Protein AF-A0A6A0GVN3-F1 (afdb_monomer_lite)

Secondary structure (DSSP, 8-state):
-----SS-S--TTTTS-----HHHHHHHHHHHHHHHHHHHHHHHHHHHTS-HHHHHHHTS-THHHHHHHHHHHHHHHHHHHHHHHHHT--HHHHHHHHHHHHS--TTHHHHHHHHHHHHHHHHHHHHTT-

Foldseek 3Di:
DPPPPPDDPDPPPVVPDPPDPVVVVVVVVVVVVVVVVVVVVVVVVVVVVDDPVVCVVVVVPCVVVVVVVVCLLPVQLVVLVVVCVVVVDDPVVSVVSNVVSPPDPPCVVVVVCVVVVVVVVVVVVVVVVD

Structure (mmCIF, N/CA/C/O backbone):
data_AF-A0A6A0GVN3-F1
#
_entry.id   AF-A0A6A0GVN3-F1
#
loop_
_atom_site.group_PDB
_atom_site.id
_atom_site.type_symbol
_atom_site.label_atom_id
_atom_site.label_alt_id
_atom_site.label_comp_id
_atom_site.label_asym_id
_atom_site.label_entity_id
_atom_site.label_seq_id
_atom_site.pdbx_PDB_ins_code
_atom_site.Cartn_x
_atom_site.Cartn_y
_atom_site.Cartn_z
_atom_site.occupancy
_atom_site.B_iso_or_equiv
_atom_site.auth_seq_id
_atom_site.auth_comp_id
_atom_site.auth_asym_id
_atom_site.auth_atom_id
_atom_site.pdbx_PDB_model_num
ATOM 1 N N . MET A 1 1 ? -17.418 -9.311 29.186 1.00 40.66 1 MET A N 1
ATOM 2 C CA . MET A 1 1 ? -17.131 -8.073 29.950 1.00 40.66 1 MET A CA 1
ATOM 3 C C . MET A 1 1 ? -17.188 -6.884 28.985 1.00 40.66 1 MET A C 1
ATOM 5 O O . MET A 1 1 ? -16.260 -6.089 28.949 1.00 40.66 1 MET A O 1
ATOM 9 N N . TYR A 1 2 ? -18.253 -6.771 28.182 1.00 41.28 2 TYR A N 1
ATOM 10 C CA . TYR A 1 2 ? -18.411 -5.750 27.133 1.00 41.28 2 TYR A CA 1
ATOM 11 C C . TYR A 1 2 ? -19.876 -5.296 26.974 1.00 41.28 2 TYR A C 1
ATOM 13 O O . TYR A 1 2 ? -20.294 -4.919 25.886 1.00 41.28 2 TYR A O 1
ATOM 21 N N . ASP A 1 3 ? -20.686 -5.379 28.030 1.00 40.31 3 ASP A N 1
ATOM 22 C CA . ASP A 1 3 ? -22.140 -5.471 27.859 1.00 40.31 3 ASP A CA 1
ATOM 23 C C . ASP A 1 3 ? -22.904 -4.276 28.475 1.00 40.31 3 ASP A C 1
ATOM 25 O O . ASP A 1 3 ? -24.127 -4.312 28.517 1.00 40.31 3 ASP A O 1
ATOM 29 N N . ASN A 1 4 ? -22.228 -3.227 28.978 1.00 49.00 4 ASN A N 1
ATOM 30 C CA . ASN A 1 4 ? -22.873 -2.236 29.864 1.00 49.00 4 ASN A CA 1
ATOM 31 C C . ASN A 1 4 ? -22.879 -0.756 29.403 1.00 49.00 4 ASN A C 1
ATOM 33 O O . ASN A 1 4 ? -23.324 0.085 30.176 1.00 49.00 4 ASN A O 1
ATOM 37 N N . CYS A 1 5 ? -22.443 -0.402 28.182 1.00 54.97 5 CYS A N 1
ATOM 38 C CA . CYS A 1 5 ? -22.526 0.991 27.666 1.00 54.97 5 CYS A CA 1
ATOM 39 C C . CYS A 1 5 ? -23.826 1.236 26.846 1.00 54.97 5 CYS A C 1
ATOM 41 O O . CYS A 1 5 ? -23.772 1.832 25.776 1.00 54.97 5 CYS A O 1
ATOM 43 N N . THR A 1 6 ? -24.998 0.731 27.267 1.00 54.75 6 THR A N 1
ATOM 44 C CA . THR A 1 6 ? -26.268 0.912 26.511 1.00 54.75 6 THR A CA 1
ATOM 45 C C . THR A 1 6 ? -27.316 1.794 27.184 1.00 54.75 6 THR A C 1
ATOM 47 O O . THR A 1 6 ? -28.437 1.843 26.694 1.00 54.75 6 THR A O 1
ATOM 50 N N . ASN A 1 7 ? -27.016 2.499 28.277 1.00 58.09 7 ASN A N 1
ATOM 51 C CA . ASN A 1 7 ? -28.020 3.345 28.934 1.00 58.09 7 ASN A CA 1
ATOM 52 C C . ASN A 1 7 ? -27.405 4.564 29.612 1.00 58.09 7 ASN A C 1
ATOM 54 O O . ASN A 1 7 ? -27.430 4.605 30.831 1.00 58.09 7 ASN A O 1
ATOM 58 N N . ASN A 1 8 ? -26.870 5.524 28.856 1.00 51.34 8 ASN A N 1
ATOM 59 C CA . ASN A 1 8 ? -26.885 6.960 29.165 1.00 51.34 8 ASN A CA 1
ATOM 60 C C . ASN A 1 8 ? -26.347 7.719 27.939 1.00 51.34 8 ASN A C 1
ATOM 62 O O . ASN A 1 8 ? -25.715 7.140 27.067 1.00 51.34 8 ASN A O 1
ATOM 66 N N . THR A 1 9 ? -26.692 8.992 27.801 1.00 54.31 9 THR A N 1
ATOM 67 C CA . THR A 1 9 ? -26.300 9.844 26.664 1.00 54.31 9 THR A CA 1
ATOM 68 C C . THR A 1 9 ? -25.161 10.805 27.022 1.00 54.31 9 THR A C 1
ATOM 70 O O . THR A 1 9 ? -24.998 11.823 26.359 1.00 54.31 9 THR A O 1
ATOM 73 N N . GLU A 1 10 ? -24.372 10.511 28.063 1.00 56.97 10 GLU A N 1
ATOM 74 C CA . GLU A 1 10 ? -23.331 11.414 28.600 1.00 56.97 10 GLU A CA 1
ATOM 75 C C . GLU A 1 10 ? -22.107 10.676 29.196 1.00 56.97 10 GLU A C 1
ATOM 77 O O . GLU A 1 10 ? -21.367 11.220 30.014 1.00 56.97 10 GLU A O 1
ATOM 82 N N . ASP A 1 11 ? -21.843 9.435 28.794 1.00 45.09 11 ASP A N 1
ATOM 83 C CA . ASP A 1 11 ? -20.701 8.636 29.253 1.00 45.09 11 ASP A CA 1
ATOM 84 C C . ASP A 1 11 ? -19.412 8.966 28.480 1.00 45.09 11 ASP A C 1
ATOM 86 O O . ASP A 1 11 ? -18.935 8.233 27.615 1.00 45.09 11 ASP A O 1
ATOM 90 N N . ALA A 1 12 ? -18.764 10.058 28.893 1.00 50.28 12 ALA A N 1
ATOM 91 C CA . ALA A 1 12 ? -17.355 10.333 28.589 1.00 50.28 12 ALA A CA 1
ATOM 92 C C . ALA A 1 12 ? -16.388 9.246 29.132 1.00 50.28 12 ALA A C 1
ATOM 94 O O . ALA A 1 12 ? -15.196 9.266 28.828 1.00 50.28 12 ALA A O 1
ATOM 95 N N . GLU A 1 13 ? -16.890 8.287 29.918 1.00 50.19 13 GLU A N 1
ATOM 96 C CA . GLU A 1 13 ? -16.124 7.183 30.507 1.00 50.19 13 GLU A CA 1
ATOM 97 C C . GLU A 1 13 ? -15.876 6.002 29.550 1.00 50.19 13 GLU A C 1
ATOM 99 O O . GLU A 1 13 ? -14.859 5.333 29.721 1.00 50.19 13 GLU A O 1
ATOM 104 N N . CYS A 1 14 ? -16.690 5.770 28.503 1.00 48.12 14 CYS A N 1
ATOM 105 C CA . CYS A 1 14 ? -16.394 4.728 27.494 1.00 48.12 14 CYS A CA 1
ATOM 106 C C . CYS A 1 14 ? -15.413 5.233 26.392 1.00 48.12 14 CYS A C 1
ATOM 108 O O . CYS A 1 14 ? -14.853 4.424 25.653 1.00 48.12 14 CYS A O 1
ATOM 110 N N 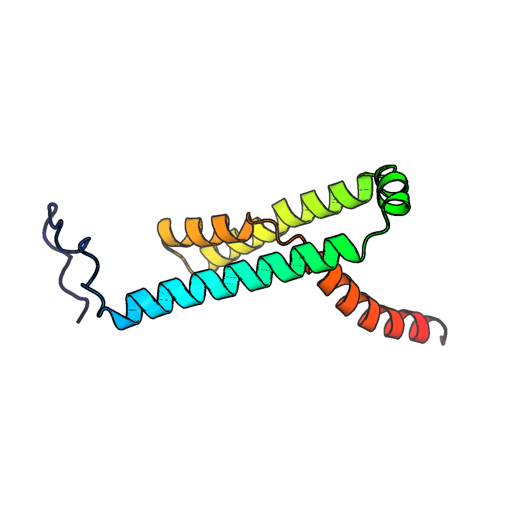. LEU A 1 15 ? -15.150 6.551 26.304 1.00 46.69 15 LEU A N 1
ATOM 111 C CA . LEU A 1 15 ? -14.096 7.154 25.455 1.00 46.69 15 LEU A CA 1
ATOM 112 C C . LEU A 1 15 ? -12.751 7.327 26.180 1.00 46.69 15 LEU A C 1
ATOM 114 O O . LEU A 1 15 ? -11.779 7.788 25.578 1.00 46.69 15 LEU A O 1
ATOM 118 N N . ASN A 1 16 ? -12.678 6.986 27.468 1.00 48.84 16 ASN A N 1
ATOM 119 C CA . ASN A 1 16 ? -11.406 6.945 28.169 1.00 48.84 16 ASN A CA 1
ATOM 120 C C . ASN A 1 16 ? -10.679 5.670 27.742 1.00 48.84 16 ASN A C 1
ATOM 122 O O . ASN A 1 16 ? -11.066 4.563 28.121 1.00 48.84 16 ASN A O 1
ATOM 126 N N . GLU A 1 17 ? -9.661 5.829 26.895 1.00 51.53 17 GLU A N 1
ATOM 127 C CA . GLU A 1 17 ? -8.796 4.725 26.497 1.00 51.53 17 GLU A CA 1
ATOM 128 C C . GLU A 1 17 ? -8.337 3.976 27.758 1.00 51.53 17 GLU A C 1
ATOM 130 O O . GLU A 1 17 ? -7.858 4.621 28.697 1.00 51.53 17 GLU A O 1
ATOM 135 N N . PRO A 1 18 ? -8.458 2.635 27.824 1.00 58.78 18 PRO A N 1
ATOM 136 C CA . PRO A 1 18 ? -7.942 1.893 28.965 1.00 58.78 18 PRO A CA 1
ATOM 137 C C . PRO A 1 18 ? -6.485 2.309 29.163 1.00 58.78 18 PRO A C 1
ATOM 139 O O . PRO A 1 18 ? -5.716 2.326 28.202 1.00 58.78 18 PRO A O 1
ATOM 142 N N . SER A 1 19 ? -6.113 2.703 30.384 1.00 59.06 19 SER A N 1
ATOM 143 C CA . SER A 1 19 ? -4.759 3.151 30.706 1.00 59.06 19 SER A CA 1
ATOM 144 C C . SER A 1 19 ? -3.779 2.006 30.454 1.00 59.06 19 SER A C 1
ATOM 146 O O . SER A 1 19 ? -3.507 1.161 31.306 1.00 59.06 19 SER A O 1
ATOM 148 N N . TRP A 1 20 ? -3.290 1.921 29.217 1.00 59.50 20 TRP A N 1
ATOM 149 C CA . TRP A 1 20 ? -2.454 0.815 28.798 1.00 59.50 20 TRP A CA 1
ATOM 150 C C . TRP A 1 20 ? -1.167 0.831 29.627 1.00 59.50 20 TRP A C 1
ATOM 152 O O . TRP A 1 20 ? -0.569 1.898 29.817 1.00 59.50 20 TRP A O 1
ATOM 162 N N . PRO A 1 21 ? -0.714 -0.332 30.119 1.00 74.88 21 PRO A N 1
ATOM 163 C CA . PRO A 1 21 ? 0.517 -0.410 30.889 1.00 74.88 21 PRO A CA 1
ATOM 164 C C . PRO A 1 21 ? 1.688 0.119 30.050 1.00 74.88 21 PRO A C 1
ATOM 166 O O . PRO A 1 21 ? 1.728 -0.073 28.835 1.00 74.88 21 PRO A O 1
ATOM 169 N N . GLN A 1 22 ? 2.652 0.786 30.691 1.00 78.50 22 GLN A N 1
ATOM 170 C CA . GLN A 1 22 ? 3.712 1.545 30.007 1.00 78.50 22 GLN A CA 1
ATOM 171 C C . GLN A 1 22 ? 4.494 0.738 28.954 1.00 78.50 22 GLN A C 1
ATOM 173 O O . GLN A 1 22 ? 4.912 1.299 27.945 1.00 78.50 22 GLN A O 1
ATOM 178 N N . TRP A 1 23 ? 4.621 -0.581 29.133 1.00 77.00 23 TRP A N 1
ATOM 179 C CA . TRP A 1 23 ? 5.269 -1.466 28.162 1.00 77.00 23 TRP A CA 1
ATOM 180 C C . TRP A 1 23 ? 4.534 -1.542 26.817 1.00 77.00 23 TRP A C 1
ATOM 182 O O . TRP A 1 23 ? 5.194 -1.672 25.791 1.00 77.00 23 TRP A O 1
ATOM 192 N N . LYS A 1 24 ? 3.199 -1.408 26.789 1.00 78.56 24 LYS A N 1
ATOM 193 C CA . LYS A 1 24 ? 2.427 -1.361 25.537 1.00 78.56 24 LYS A CA 1
ATOM 194 C C . LYS A 1 24 ? 2.677 -0.072 24.773 1.00 78.56 24 LYS A C 1
ATOM 196 O O . LYS A 1 24 ? 2.915 -0.129 23.579 1.00 78.56 24 LYS A O 1
ATOM 201 N N . LYS A 1 25 ? 2.746 1.068 25.470 1.00 79.44 25 LYS A N 1
ATOM 202 C CA . LYS A 1 25 ? 3.097 2.352 24.841 1.00 79.44 25 LYS A CA 1
ATOM 203 C C . LYS A 1 25 ? 4.478 2.299 24.191 1.00 79.44 25 LYS A C 1
ATOM 205 O O . LYS A 1 25 ? 4.664 2.796 23.086 1.00 79.44 25 LYS A O 1
ATOM 210 N N . THR A 1 26 ? 5.441 1.664 24.859 1.00 84.31 26 THR A N 1
ATOM 211 C CA . THR A 1 26 ? 6.770 1.419 24.287 1.00 84.31 26 THR A CA 1
ATOM 212 C C . THR A 1 26 ? 6.712 0.467 23.092 1.00 84.31 26 THR A C 1
ATOM 214 O O . THR A 1 26 ? 7.420 0.694 22.116 1.00 84.31 26 THR A O 1
ATOM 217 N N . LEU A 1 27 ? 5.867 -0.566 23.141 1.00 87.56 27 LEU A N 1
ATOM 218 C CA . LEU A 1 27 ? 5.693 -1.521 22.047 1.00 87.56 27 LEU A CA 1
ATOM 219 C C . LEU A 1 27 ? 5.060 -0.872 20.807 1.00 87.56 27 LEU A C 1
ATOM 221 O O . LEU A 1 27 ? 5.567 -1.064 19.707 1.00 87.56 27 LEU A O 1
ATOM 225 N N . ASP A 1 28 ? 4.016 -0.063 20.984 1.00 87.94 28 ASP A N 1
ATOM 226 C CA . ASP A 1 28 ? 3.335 0.658 19.900 1.00 87.94 28 ASP A CA 1
ATOM 227 C C . ASP A 1 28 ? 4.257 1.703 19.265 1.00 87.94 28 ASP A C 1
ATOM 229 O O . ASP A 1 28 ? 4.329 1.836 18.037 1.00 87.94 28 ASP A O 1
ATOM 233 N N . PHE A 1 29 ? 5.032 2.406 20.096 1.00 88.81 29 PHE A N 1
ATOM 234 C CA . PHE A 1 29 ? 6.056 3.330 19.622 1.00 88.81 29 PHE A CA 1
ATOM 235 C C . PHE A 1 29 ? 7.140 2.595 18.823 1.00 88.81 29 PHE A C 1
ATOM 237 O O . PHE A 1 29 ? 7.470 3.001 17.709 1.00 88.81 29 PHE A O 1
ATOM 244 N N . ALA A 1 30 ? 7.650 1.476 19.346 1.00 91.00 30 ALA A N 1
ATOM 245 C CA . ALA A 1 30 ? 8.641 0.659 18.654 1.00 91.00 30 ALA A CA 1
ATOM 246 C C . ALA A 1 30 ? 8.104 0.114 17.321 1.00 91.00 30 ALA A C 1
ATOM 248 O O . ALA A 1 30 ? 8.782 0.220 16.301 1.00 91.00 30 ALA A O 1
ATOM 249 N N . ALA A 1 31 ? 6.876 -0.408 17.297 1.00 89.88 31 ALA A N 1
ATOM 250 C CA . ALA A 1 31 ? 6.243 -0.937 16.093 1.00 89.88 31 ALA A CA 1
ATOM 251 C C . ALA A 1 31 ? 6.071 0.142 15.013 1.00 89.88 31 ALA A C 1
ATOM 253 O O . ALA A 1 31 ? 6.404 -0.091 13.851 1.00 89.88 31 ALA A O 1
ATOM 254 N N . THR A 1 32 ? 5.633 1.344 15.395 1.00 91.88 32 THR A N 1
ATOM 255 C CA . THR A 1 32 ? 5.487 2.477 14.466 1.00 91.88 32 THR A CA 1
ATOM 256 C C . THR A 1 32 ? 6.827 2.855 13.836 1.00 91.88 32 THR A C 1
ATOM 258 O O . THR A 1 32 ? 6.920 3.014 12.618 1.00 91.88 32 THR A O 1
ATOM 261 N N . VAL A 1 33 ? 7.887 2.940 14.647 1.00 93.62 33 VAL A N 1
ATOM 262 C CA . VAL A 1 33 ? 9.242 3.260 14.171 1.00 93.62 33 VAL A CA 1
ATOM 263 C C . VAL A 1 33 ? 9.776 2.175 13.230 1.00 93.62 33 VAL A C 1
ATOM 265 O O . VAL A 1 33 ? 10.381 2.499 12.209 1.00 93.62 33 VAL A O 1
ATOM 268 N N . ILE A 1 34 ? 9.526 0.897 13.527 1.00 94.12 34 ILE A N 1
ATOM 269 C CA . ILE A 1 34 ? 9.946 -0.232 12.681 1.00 94.12 34 ILE A CA 1
ATOM 270 C C . ILE A 1 34 ? 9.208 -0.224 11.331 1.00 94.12 34 ILE A C 1
ATOM 272 O O . ILE A 1 34 ? 9.827 -0.397 10.283 1.00 94.12 34 ILE A O 1
ATOM 276 N N . MET A 1 35 ? 7.894 0.008 11.317 1.00 89.94 35 MET A N 1
ATOM 27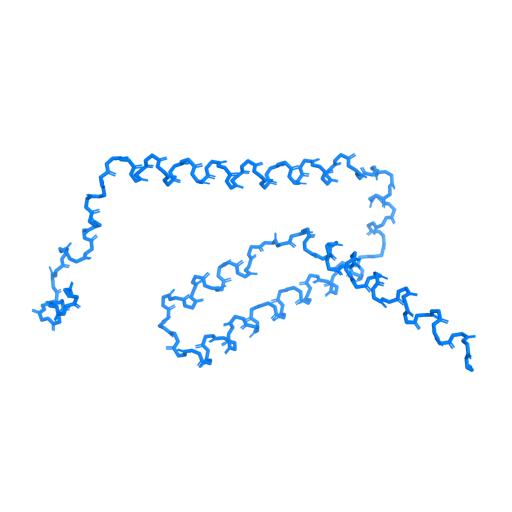7 C CA . MET A 1 35 ? 7.118 0.059 10.069 1.00 89.94 35 MET A CA 1
ATOM 278 C C . MET A 1 35 ? 7.520 1.257 9.198 1.00 89.94 35 MET A C 1
ATOM 280 O O . MET A 1 35 ? 7.677 1.127 7.977 1.00 89.94 35 MET A O 1
ATOM 284 N N . ALA A 1 36 ? 7.743 2.414 9.826 1.00 90.44 36 ALA A N 1
ATOM 285 C CA . ALA A 1 36 ? 8.204 3.614 9.141 1.00 90.44 36 ALA A CA 1
ATOM 286 C C . ALA A 1 36 ? 9.605 3.423 8.538 1.00 90.44 36 ALA A C 1
ATOM 288 O O . ALA A 1 36 ? 9.829 3.783 7.381 1.00 90.44 36 ALA A O 1
ATOM 289 N N . SER A 1 37 ? 10.533 2.806 9.275 1.00 92.12 37 SER A N 1
ATOM 290 C CA . SER A 1 37 ? 11.896 2.567 8.789 1.00 92.12 37 SER A CA 1
ATOM 291 C C . SER A 1 37 ? 11.935 1.569 7.630 1.00 92.12 37 SER A C 1
ATOM 293 O O . SER A 1 37 ? 12.616 1.818 6.635 1.00 92.12 37 SER A O 1
ATOM 295 N N . ASN A 1 38 ? 11.150 0.491 7.686 1.00 87.19 38 ASN A N 1
ATOM 296 C CA . ASN A 1 38 ? 11.033 -0.468 6.584 1.00 87.19 38 ASN A CA 1
ATOM 297 C C . ASN A 1 38 ? 10.499 0.194 5.307 1.00 87.19 38 ASN A C 1
ATOM 299 O O . ASN A 1 38 ? 11.047 -0.015 4.226 1.00 87.19 38 ASN A O 1
ATOM 303 N N . THR A 1 39 ? 9.480 1.048 5.432 1.00 85.94 39 THR A N 1
ATOM 304 C CA . THR A 1 39 ? 8.931 1.798 4.291 1.00 85.94 39 THR A CA 1
ATOM 305 C C . THR A 1 39 ? 9.968 2.764 3.712 1.00 85.94 39 THR A C 1
ATOM 307 O O . THR A 1 39 ? 10.125 2.844 2.494 1.00 85.94 39 THR A O 1
ATOM 310 N N . ALA A 1 40 ? 10.735 3.446 4.569 1.00 89.69 40 ALA A N 1
ATOM 311 C CA . ALA A 1 40 ? 11.813 4.332 4.138 1.00 89.69 40 ALA A CA 1
ATOM 312 C C . ALA A 1 40 ? 12.919 3.577 3.380 1.00 89.69 40 ALA A C 1
ATOM 314 O O . ALA A 1 40 ? 13.343 4.029 2.319 1.00 89.69 40 ALA A O 1
ATOM 315 N N . ASN A 1 41 ? 13.338 2.404 3.866 1.00 87.25 41 ASN A N 1
ATOM 316 C CA . ASN A 1 41 ? 14.344 1.570 3.201 1.00 87.25 41 ASN A CA 1
ATOM 317 C C . ASN A 1 41 ? 13.873 1.073 1.824 1.00 87.25 41 ASN A C 1
ATOM 319 O O . ASN A 1 41 ? 14.668 1.030 0.887 1.00 87.25 41 ASN A O 1
ATOM 323 N N . LEU A 1 42 ? 12.585 0.748 1.672 1.00 86.12 42 LEU A N 1
ATOM 324 C CA . LEU A 1 42 ? 12.002 0.349 0.385 1.00 86.12 42 LEU A CA 1
ATOM 325 C C . LEU A 1 42 ? 12.003 1.501 -0.627 1.00 86.12 42 LEU A C 1
ATOM 327 O O . LEU A 1 42 ? 12.433 1.318 -1.766 1.00 86.12 42 LEU A O 1
ATOM 331 N N . MET A 1 43 ? 11.569 2.694 -0.211 1.00 85.19 43 MET A N 1
ATOM 332 C CA . MET A 1 43 ? 11.564 3.879 -1.079 1.00 85.19 43 MET A CA 1
ATOM 333 C C . MET A 1 43 ? 12.988 4.311 -1.449 1.00 85.19 43 MET A C 1
ATOM 335 O O . MET A 1 43 ? 13.248 4.668 -2.598 1.00 85.19 43 MET A O 1
ATOM 339 N N . LEU A 1 44 ? 13.927 4.211 -0.503 1.00 86.19 44 LEU A N 1
ATOM 340 C CA . LEU A 1 44 ? 15.348 4.464 -0.739 1.00 86.19 44 LEU A CA 1
ATOM 341 C C . LEU A 1 44 ? 15.943 3.452 -1.733 1.00 86.19 44 LEU A C 1
ATOM 343 O O . LEU A 1 44 ? 16.645 3.848 -2.661 1.00 86.19 44 LEU A O 1
ATOM 347 N N . GLY A 1 45 ? 15.642 2.160 -1.569 1.00 83.81 45 GLY A N 1
ATOM 348 C CA . GLY A 1 45 ? 16.126 1.089 -2.444 1.00 83.81 45 GLY A CA 1
ATOM 349 C C . GLY A 1 45 ? 15.572 1.166 -3.869 1.00 83.81 45 GLY A C 1
ATOM 350 O O . GLY A 1 45 ? 16.299 0.931 -4.829 1.00 83.81 45 GLY A O 1
ATOM 351 N N . MET A 1 46 ? 14.305 1.554 -4.035 1.00 76.50 46 MET A N 1
ATOM 352 C CA . MET A 1 46 ? 13.736 1.812 -5.365 1.00 76.50 46 MET A CA 1
ATOM 353 C C . MET A 1 46 ? 14.333 3.066 -6.017 1.00 76.50 46 MET A C 1
ATOM 355 O O . MET A 1 46 ? 14.591 3.069 -7.222 1.00 76.50 46 MET A O 1
ATOM 359 N N . GLY A 1 47 ? 14.585 4.118 -5.231 1.00 77.31 47 GLY A N 1
ATOM 360 C CA . GLY A 1 47 ? 15.205 5.352 -5.714 1.00 77.31 47 GLY A CA 1
ATOM 361 C C . GLY A 1 47 ? 16.645 5.158 -6.196 1.00 77.31 47 GLY A C 1
ATOM 362 O O . GLY A 1 47 ? 17.031 5.754 -7.197 1.00 77.31 47 GLY A O 1
ATOM 363 N N . SER A 1 48 ? 17.426 4.295 -5.539 1.00 76.25 48 SER A N 1
ATOM 364 C CA . SER A 1 48 ? 18.819 4.020 -5.920 1.00 76.25 48 SER A CA 1
ATOM 365 C C . SER A 1 48 ? 18.963 3.083 -7.124 1.00 76.25 48 SER A C 1
ATOM 367 O O . SER A 1 48 ? 19.963 3.161 -7.833 1.00 76.25 48 SER A O 1
ATOM 369 N N . ALA A 1 49 ? 17.970 2.228 -7.386 1.00 71.56 49 ALA A N 1
ATOM 370 C CA . ALA A 1 49 ? 17.951 1.323 -8.538 1.00 71.56 49 ALA A CA 1
ATOM 371 C C . ALA A 1 49 ? 17.480 1.989 -9.847 1.00 71.56 49 ALA A C 1
ATOM 373 O O . ALA A 1 49 ? 17.525 1.365 -10.908 1.00 71.56 49 ALA A O 1
ATOM 374 N N . THR A 1 50 ? 17.004 3.235 -9.790 1.00 68.00 50 THR A N 1
ATOM 375 C CA . THR A 1 50 ? 16.380 3.906 -10.933 1.00 68.00 50 THR A CA 1
ATOM 376 C C . THR A 1 50 ? 17.366 4.836 -11.642 1.00 68.00 50 THR A C 1
ATOM 378 O O . THR A 1 50 ? 17.808 5.842 -11.091 1.00 68.00 50 THR A O 1
ATOM 381 N N . ASP A 1 51 ? 17.679 4.530 -12.902 1.00 76.12 51 ASP A N 1
ATOM 382 C CA . ASP A 1 51 ? 18.563 5.345 -13.735 1.00 76.12 51 ASP A CA 1
ATOM 383 C C . ASP A 1 51 ? 17.853 6.639 -14.185 1.00 76.12 51 ASP A C 1
ATOM 385 O O . ASP A 1 51 ? 16.810 6.609 -14.851 1.00 76.12 51 ASP A O 1
ATOM 389 N N . TRP A 1 52 ? 18.417 7.799 -1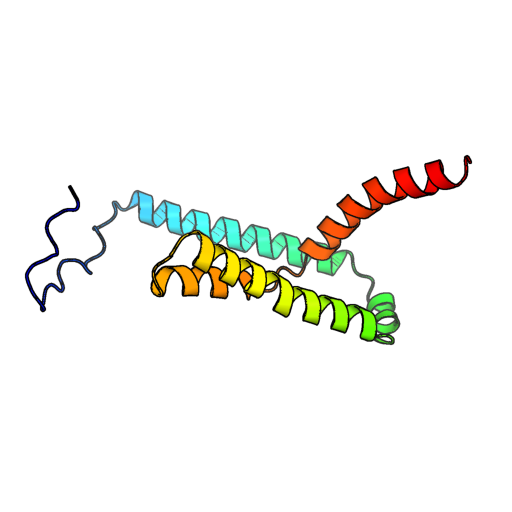3.836 1.00 64.88 52 TRP A N 1
ATOM 390 C CA . TRP A 1 52 ? 17.788 9.116 -14.039 1.00 64.88 52 TRP A CA 1
ATOM 391 C C . TRP A 1 52 ? 17.474 9.416 -15.515 1.00 64.88 52 TRP A C 1
ATOM 393 O O . TRP A 1 52 ? 16.531 10.141 -15.839 1.00 64.88 52 TRP A O 1
ATOM 403 N N . ARG A 1 53 ? 18.243 8.817 -16.434 1.00 67.12 53 ARG A N 1
ATOM 404 C CA . ARG A 1 53 ? 18.075 8.979 -17.888 1.00 67.12 53 ARG A CA 1
ATOM 405 C C . ARG A 1 53 ? 16.863 8.210 -18.422 1.00 67.12 53 ARG A C 1
ATOM 407 O O . ARG A 1 53 ? 16.239 8.648 -19.386 1.00 67.12 53 ARG A O 1
ATOM 414 N N . ILE A 1 54 ? 16.512 7.093 -17.785 1.00 66.69 54 ILE A N 1
ATOM 415 C CA . ILE A 1 54 ? 15.395 6.235 -18.193 1.00 66.69 54 ILE A CA 1
ATOM 416 C C . ILE A 1 54 ? 14.074 6.846 -17.725 1.00 66.69 54 ILE A C 1
ATOM 418 O O . ILE A 1 54 ? 13.131 6.872 -18.507 1.00 66.69 54 ILE A O 1
ATOM 422 N N . VAL A 1 55 ? 14.020 7.429 -16.522 1.00 69.44 55 VAL A N 1
ATOM 423 C CA . VAL A 1 55 ? 12.831 8.139 -16.002 1.00 69.44 55 VAL A CA 1
ATOM 424 C C . VAL A 1 55 ? 12.396 9.263 -16.937 1.00 69.44 55 VAL A C 1
ATOM 426 O O . VAL A 1 55 ? 11.222 9.361 -17.287 1.00 69.44 55 VAL A O 1
ATOM 429 N N . ILE A 1 56 ? 13.349 10.074 -17.401 1.00 65.44 56 ILE A N 1
ATOM 430 C CA . ILE A 1 56 ? 13.084 11.168 -18.343 1.00 65.44 56 ILE A CA 1
ATOM 431 C C . ILE A 1 56 ? 12.572 10.656 -19.696 1.00 65.44 56 ILE A C 1
ATOM 433 O O . ILE A 1 56 ? 11.715 11.293 -20.301 1.00 65.44 56 ILE A O 1
ATOM 437 N N . SER A 1 57 ? 13.044 9.494 -20.156 1.00 64.75 57 SER A N 1
ATOM 438 C CA . SER A 1 57 ? 12.599 8.907 -21.425 1.00 64.75 57 SER A CA 1
ATOM 439 C C . SER A 1 57 ? 11.269 8.146 -21.310 1.00 64.75 57 SER A C 1
ATOM 441 O O . SER A 1 57 ? 10.499 8.139 -22.268 1.00 64.75 57 SER A O 1
ATOM 443 N N . HIS A 1 58 ? 10.982 7.513 -20.168 1.00 63.75 58 HIS A N 1
ATOM 444 C CA . HIS A 1 58 ? 9.734 6.784 -19.895 1.00 63.75 58 HIS A CA 1
ATOM 445 C C . HIS A 1 58 ? 8.586 7.689 -19.436 1.00 63.75 58 HIS A C 1
ATOM 447 O O . HIS A 1 58 ? 7.431 7.275 -19.483 1.00 63.75 58 HIS A O 1
ATOM 453 N N . ALA A 1 59 ? 8.869 8.931 -19.042 1.00 60.19 59 ALA A N 1
ATOM 454 C CA . ALA A 1 59 ? 7.837 9.936 -18.800 1.00 60.19 59 ALA A CA 1
ATOM 455 C C . ALA A 1 59 ? 7.061 10.320 -20.080 1.00 60.19 59 ALA A C 1
ATOM 457 O O . ALA A 1 59 ? 6.012 10.957 -19.994 1.00 60.19 59 ALA A O 1
ATOM 458 N N . TRP A 1 60 ? 7.567 9.961 -21.268 1.00 54.91 60 TRP A N 1
ATOM 459 C CA . TRP A 1 60 ? 7.059 10.469 -22.545 1.00 54.91 60 TRP A CA 1
ATOM 460 C C . TRP A 1 60 ? 5.840 9.739 -23.140 1.00 54.91 60 TRP A C 1
ATOM 462 O O . TRP A 1 60 ? 5.083 10.387 -23.861 1.00 54.91 60 TRP A O 1
ATOM 472 N N . PRO A 1 61 ? 5.536 8.474 -22.792 1.00 61.84 61 PRO A N 1
ATOM 473 C CA . PRO A 1 61 ? 4.188 7.930 -22.971 1.00 61.84 61 PRO A CA 1
ATOM 474 C C . PRO A 1 61 ? 3.471 7.734 -21.614 1.00 61.84 61 PRO A C 1
ATOM 476 O O . PRO A 1 61 ? 3.453 6.629 -21.070 1.00 61.84 61 PRO A O 1
ATOM 479 N N . PRO A 1 62 ? 2.802 8.770 -21.065 1.00 62.56 62 PRO A N 1
ATOM 480 C CA . PRO A 1 62 ? 2.144 8.713 -19.752 1.00 62.56 62 PRO A CA 1
ATOM 481 C C . PRO A 1 62 ? 0.886 7.829 -19.714 1.00 62.56 62 PRO A C 1
ATOM 483 O O . PRO A 1 62 ? 0.339 7.583 -18.641 1.00 62.56 62 PRO A O 1
ATOM 486 N N . VAL A 1 63 ? 0.411 7.341 -20.866 1.00 69.62 63 VAL A N 1
ATOM 487 C CA . VAL A 1 63 ? -0.858 6.604 -20.993 1.00 69.62 63 VAL A CA 1
ATOM 488 C C . VAL A 1 63 ? -0.863 5.325 -20.146 1.00 69.62 63 VAL A C 1
ATOM 490 O O . VAL A 1 63 ? -1.872 5.015 -19.518 1.00 69.62 63 VAL A O 1
ATOM 493 N N . GLY A 1 64 ? 0.272 4.620 -20.060 1.00 68.69 64 GLY A N 1
ATOM 494 C CA . GLY A 1 64 ? 0.393 3.408 -19.241 1.00 68.69 64 GLY A CA 1
ATOM 495 C C . GLY A 1 64 ? 0.316 3.689 -17.737 1.00 68.69 64 GLY A C 1
ATOM 496 O O . GLY A 1 64 ? -0.390 2.994 -17.007 1.00 68.69 64 GLY A O 1
ATOM 497 N N . ILE A 1 65 ? 0.976 4.757 -17.282 1.00 72.62 65 ILE A N 1
ATOM 498 C CA . ILE A 1 65 ? 0.957 5.191 -15.877 1.00 72.62 65 ILE A CA 1
ATOM 499 C C . ILE A 1 65 ? -0.448 5.668 -15.492 1.00 72.62 65 ILE A C 1
ATOM 501 O O . ILE A 1 65 ? -0.941 5.320 -14.420 1.00 72.62 65 ILE A O 1
ATOM 505 N N . LEU A 1 66 ? -1.127 6.399 -16.385 1.00 72.50 66 LEU A N 1
ATOM 506 C CA . LEU A 1 66 ? -2.494 6.873 -16.159 1.00 72.50 66 LEU A CA 1
ATOM 507 C C . LEU A 1 66 ? -3.491 5.718 -16.010 1.00 72.50 66 LEU A C 1
ATOM 509 O O . LEU A 1 66 ? -4.323 5.751 -15.108 1.00 72.50 66 LEU A O 1
ATOM 513 N N . ILE A 1 67 ? -3.395 4.691 -16.864 1.00 76.25 67 ILE A N 1
ATOM 514 C CA . ILE A 1 67 ? -4.237 3.488 -16.767 1.00 76.25 67 ILE A CA 1
ATOM 515 C C . ILE A 1 67 ? -3.985 2.754 -15.443 1.00 76.25 67 ILE A C 1
ATOM 517 O O . ILE A 1 67 ? -4.938 2.323 -14.796 1.00 76.25 67 ILE A O 1
ATOM 521 N N . GLY A 1 68 ? -2.723 2.652 -15.011 1.00 73.81 68 GLY A N 1
ATOM 522 C CA . GLY A 1 68 ? -2.358 2.040 -13.733 1.00 73.81 68 GLY A CA 1
ATOM 523 C C . GLY A 1 68 ? -2.903 2.819 -12.535 1.00 73.81 68 GLY A C 1
ATOM 524 O O . GLY A 1 68 ? -3.506 2.229 -11.642 1.00 73.81 68 GLY A O 1
ATOM 525 N N . MET A 1 69 ? -2.774 4.148 -12.544 1.00 73.75 69 MET A N 1
ATOM 526 C CA . MET A 1 69 ? -3.342 5.016 -11.507 1.00 73.75 69 MET A CA 1
ATOM 527 C C . MET A 1 69 ? -4.868 4.937 -11.471 1.00 73.75 69 MET A C 1
ATOM 529 O O . MET A 1 69 ? -5.439 4.804 -10.392 1.00 73.75 69 MET A O 1
ATOM 533 N N . ALA A 1 70 ? -5.528 4.966 -12.632 1.00 76.12 70 ALA A N 1
ATOM 534 C CA . ALA A 1 70 ? -6.979 4.840 -12.721 1.00 76.12 70 ALA A CA 1
ATOM 535 C C . ALA A 1 70 ? -7.447 3.469 -12.209 1.00 76.12 70 ALA A C 1
ATOM 537 O O . ALA A 1 70 ? -8.391 3.391 -11.429 1.00 76.12 70 ALA A O 1
ATOM 538 N N . GLY A 1 71 ? -6.748 2.391 -12.574 1.00 73.62 71 GLY A N 1
ATOM 539 C CA . GLY A 1 71 ? -7.009 1.049 -12.058 1.00 73.62 71 GLY A CA 1
ATOM 540 C C . GLY A 1 71 ? -6.836 0.966 -10.542 1.00 73.62 71 GLY A C 1
ATOM 541 O O . GLY A 1 71 ? -7.720 0.465 -9.856 1.00 73.62 71 GLY A O 1
ATOM 542 N N . GLN A 1 72 ? -5.751 1.515 -9.994 1.00 72.50 72 GLN A N 1
ATOM 543 C CA . GLN A 1 72 ? -5.480 1.493 -8.554 1.00 72.50 72 GLN A CA 1
ATOM 544 C C . GLN A 1 72 ? -6.526 2.291 -7.762 1.00 72.50 72 GLN A C 1
ATOM 546 O O . GLN A 1 72 ? -6.974 1.845 -6.713 1.00 72.50 72 GLN A O 1
ATOM 551 N N . PHE A 1 73 ? -6.959 3.442 -8.273 1.00 73.94 73 PHE A N 1
ATOM 552 C CA . PHE A 1 73 ? -7.930 4.299 -7.591 1.00 73.94 73 PHE A CA 1
ATOM 553 C C . PHE A 1 73 ? -9.386 3.872 -7.795 1.00 73.94 73 PHE A C 1
ATOM 555 O O . PHE A 1 73 ? -10.259 4.384 -7.110 1.00 73.94 73 PHE A O 1
ATOM 562 N N . ILE A 1 74 ? -9.674 2.969 -8.735 1.00 79.88 74 ILE A N 1
ATOM 563 C CA . ILE A 1 74 ? -11.038 2.489 -8.999 1.00 79.88 74 ILE A CA 1
ATOM 564 C C . ILE A 1 74 ? -11.220 1.067 -8.463 1.00 79.88 74 ILE A C 1
ATOM 566 O O . ILE A 1 74 ? -12.191 0.796 -7.761 1.00 79.88 74 ILE A O 1
ATOM 570 N N . ILE A 1 75 ? -10.279 0.161 -8.738 1.00 76.88 75 ILE A N 1
ATOM 571 C CA . ILE A 1 75 ? -10.381 -1.256 -8.361 1.00 76.88 75 ILE A CA 1
ATOM 572 C C . ILE A 1 75 ? -10.236 -1.430 -6.846 1.00 76.88 75 ILE A C 1
ATOM 574 O O . ILE A 1 75 ? -11.017 -2.159 -6.244 1.00 76.88 75 ILE A O 1
ATOM 578 N N . LEU A 1 76 ? -9.280 -0.750 -6.205 1.00 72.31 76 LEU A N 1
ATOM 579 C CA . LEU A 1 76 ? -9.033 -0.909 -4.766 1.00 72.31 76 LEU A CA 1
ATOM 580 C C . LEU A 1 76 ? -10.183 -0.389 -3.880 1.00 72.31 76 LEU A C 1
ATOM 582 O O . LEU A 1 76 ? -10.610 -1.132 -2.994 1.00 72.31 76 LEU A O 1
ATOM 586 N N . PRO A 1 77 ? -10.750 0.813 -4.108 1.00 75.50 77 PRO A N 1
ATOM 587 C CA . PRO A 1 77 ? -11.910 1.255 -3.338 1.00 75.50 77 PRO A CA 1
ATOM 588 C C . PRO A 1 77 ? -13.194 0.515 -3.720 1.00 75.50 77 PRO A C 1
ATOM 590 O O . PRO A 1 77 ? -14.043 0.326 -2.852 1.00 75.50 77 PRO A O 1
ATOM 593 N N . ALA A 1 78 ? -13.335 0.010 -4.954 1.00 81.31 78 ALA A N 1
ATOM 594 C CA . ALA A 1 78 ? -14.433 -0.900 -5.293 1.00 81.31 78 ALA A CA 1
ATOM 595 C C . ALA A 1 78 ? -14.334 -2.222 -4.512 1.00 81.31 78 ALA A C 1
ATOM 597 O O . A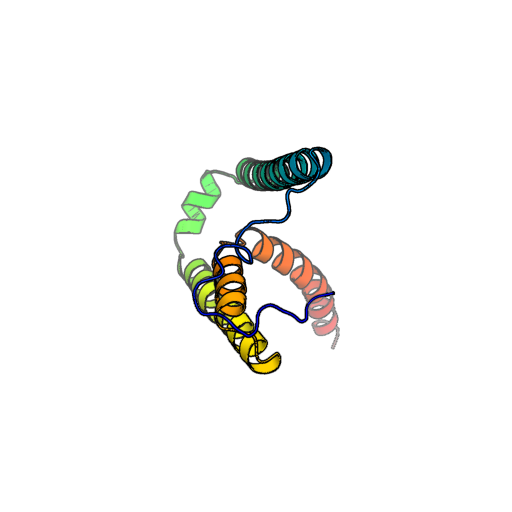LA A 1 78 ? -15.335 -2.707 -3.979 1.00 81.31 78 ALA A O 1
ATOM 598 N N . CYS A 1 79 ? -13.129 -2.777 -4.362 1.00 80.19 79 CYS A N 1
ATOM 599 C CA . CYS A 1 79 ? -12.877 -3.921 -3.484 1.00 80.19 79 CYS A CA 1
ATOM 600 C C . CYS A 1 79 ? -13.182 -3.589 -2.012 1.00 80.19 79 CYS A C 1
ATOM 602 O O . CYS A 1 79 ? -13.841 -4.372 -1.336 1.00 80.19 79 CYS A O 1
ATOM 604 N N . GLY A 1 80 ? -12.781 -2.413 -1.519 1.00 80.19 80 GLY A N 1
ATOM 605 C CA . GLY A 1 80 ? -13.109 -1.962 -0.159 1.00 80.19 80 GLY A CA 1
ATOM 606 C C . GLY A 1 80 ? -14.618 -1.819 0.076 1.00 80.19 80 GLY A C 1
ATOM 607 O O . GLY A 1 80 ? -15.140 -2.286 1.088 1.00 80.19 80 GLY A O 1
ATOM 608 N N . ALA A 1 81 ? -15.343 -1.245 -0.886 1.00 79.31 81 ALA A N 1
ATOM 609 C CA . ALA A 1 81 ? -16.792 -1.074 -0.824 1.00 79.31 81 ALA A CA 1
ATOM 610 C C . ALA A 1 81 ? -17.549 -2.410 -0.903 1.00 79.31 81 ALA A C 1
ATOM 612 O O . ALA A 1 81 ? -18.513 -2.615 -0.165 1.00 79.31 81 ALA A O 1
ATOM 613 N N . THR A 1 82 ? -17.103 -3.335 -1.758 1.00 80.81 82 THR A N 1
ATOM 614 C CA . 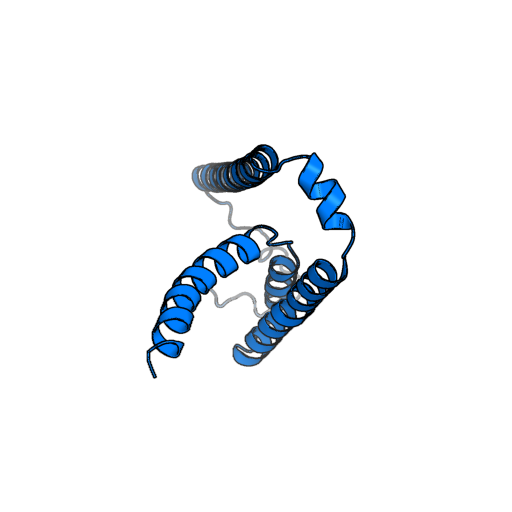THR A 1 82 ? -17.693 -4.681 -1.853 1.00 80.81 82 THR A CA 1
ATOM 615 C C . THR A 1 82 ? -17.452 -5.494 -0.585 1.00 80.81 82 THR A C 1
ATOM 617 O O . THR A 1 82 ? -18.379 -6.155 -0.120 1.00 80.81 82 THR A O 1
ATOM 620 N N . LEU A 1 83 ? -16.272 -5.387 0.039 1.00 78.81 83 LEU A N 1
ATOM 621 C CA . LEU A 1 83 ? -16.007 -5.995 1.347 1.00 78.81 83 LEU A CA 1
ATOM 622 C C . LEU A 1 83 ? -16.879 -5.391 2.453 1.00 78.81 83 LEU A C 1
ATOM 624 O O . LEU A 1 83 ? -17.451 -6.137 3.246 1.00 78.81 83 LEU A O 1
ATOM 628 N N . ALA A 1 84 ? -17.026 -4.062 2.487 1.00 80.19 84 ALA A N 1
ATOM 629 C CA . ALA A 1 84 ? -17.865 -3.376 3.471 1.00 80.19 84 ALA A CA 1
ATOM 630 C C . ALA A 1 84 ? -19.340 -3.800 3.362 1.00 80.19 84 ALA A C 1
ATOM 632 O O . ALA A 1 84 ? -19.998 -4.029 4.379 1.00 80.19 84 ALA A O 1
ATOM 633 N N . TRP A 1 85 ? -19.837 -3.977 2.134 1.00 78.50 85 TRP A N 1
ATOM 634 C CA . TRP A 1 85 ? -21.170 -4.522 1.872 1.00 78.50 85 TRP A CA 1
ATOM 635 C C . TRP A 1 85 ? -21.294 -5.998 2.264 1.00 78.50 85 TRP A C 1
ATOM 637 O O . TRP A 1 85 ? -22.291 -6.378 2.879 1.00 78.50 85 TRP A O 1
ATOM 647 N N . ALA A 1 86 ? -20.293 -6.825 1.945 1.00 81.25 86 ALA A N 1
ATOM 648 C CA . ALA A 1 86 ? -20.300 -8.256 2.247 1.00 81.25 86 ALA A CA 1
ATOM 649 C C . ALA A 1 86 ? -20.269 -8.545 3.757 1.00 81.25 86 ALA A C 1
ATOM 651 O O . ALA A 1 86 ? -20.965 -9.444 4.224 1.00 81.25 86 ALA A O 1
ATOM 652 N N . PHE A 1 87 ? -19.503 -7.766 4.524 1.00 79.75 87 PHE A N 1
ATOM 653 C CA . PHE A 1 87 ? -19.372 -7.930 5.974 1.00 79.75 87 PHE A CA 1
ATOM 654 C C . PHE A 1 87 ? -20.353 -7.078 6.801 1.00 79.75 87 PHE A C 1
ATOM 656 O O . PHE A 1 87 ? -20.375 -7.222 8.020 1.00 79.75 87 PHE A O 1
ATOM 663 N N . LYS A 1 88 ? -21.185 -6.225 6.175 1.00 72.31 88 LYS A N 1
ATOM 664 C CA . LYS A 1 88 ? -22.114 -5.300 6.864 1.00 72.31 88 LYS A CA 1
ATOM 665 C C . LYS A 1 88 ? -21.422 -4.459 7.954 1.00 72.31 88 LYS A C 1
ATOM 667 O O . LYS A 1 88 ? -21.919 -4.349 9.073 1.00 72.31 88 LYS A O 1
ATOM 672 N N . LEU A 1 89 ? -20.267 -3.883 7.620 1.00 68.88 89 LEU A N 1
ATOM 673 C CA . LEU A 1 89 ? -19.443 -3.109 8.556 1.00 68.88 89 LEU A CA 1
ATOM 674 C C . LEU A 1 89 ? -20.090 -1.773 8.948 1.00 68.88 89 LEU A C 1
ATOM 676 O O . LEU A 1 89 ? -20.788 -1.144 8.145 1.00 68.88 89 LEU A O 1
ATOM 680 N N . THR A 1 90 ? -19.817 -1.314 10.172 1.00 75.00 90 THR A N 1
ATOM 681 C CA . THR A 1 90 ? -20.262 0.006 10.637 1.00 75.00 90 THR A CA 1
ATOM 682 C C . THR A 1 90 ? -19.567 1.123 9.841 1.00 75.00 90 THR A C 1
ATOM 684 O O . THR A 1 90 ? -18.448 0.936 9.349 1.00 75.00 90 THR A O 1
ATOM 687 N N . PRO A 1 91 ? -20.187 2.312 9.693 1.00 73.69 91 PRO A N 1
ATOM 688 C CA . PRO A 1 91 ? -19.620 3.398 8.887 1.00 73.69 91 PRO A CA 1
ATOM 689 C C . PRO A 1 91 ? -18.224 3.846 9.351 1.00 73.69 91 PRO A C 1
ATOM 691 O O . PRO A 1 91 ? -17.449 4.343 8.540 1.00 73.69 91 PRO A O 1
ATOM 694 N N . TYR A 1 92 ? -17.875 3.630 10.623 1.00 78.50 92 TYR A N 1
ATOM 695 C CA . TYR A 1 92 ? -16.554 3.942 11.168 1.00 78.50 92 TYR A CA 1
ATOM 696 C C . TYR A 1 92 ? -15.450 3.023 10.614 1.00 78.50 92 TYR A C 1
ATOM 698 O O . TYR A 1 92 ? -14.403 3.494 10.170 1.00 78.50 92 TYR A O 1
ATOM 706 N N . GLU A 1 93 ? -15.694 1.713 10.567 1.00 79.38 93 GLU A N 1
ATOM 707 C CA . GLU A 1 93 ? -14.712 0.727 10.097 1.00 79.38 93 GLU A CA 1
ATOM 708 C C . GLU A 1 93 ? -14.510 0.815 8.579 1.00 79.38 93 GLU A C 1
ATOM 710 O O . GLU A 1 93 ? -13.387 0.714 8.080 1.00 79.38 93 GLU A O 1
ATOM 715 N N . ALA A 1 94 ? -15.589 1.091 7.840 1.00 79.69 94 ALA A N 1
ATOM 716 C CA . ALA A 1 94 ? -15.536 1.296 6.396 1.00 79.69 94 ALA A CA 1
ATOM 717 C C . ALA A 1 94 ? -14.618 2.471 6.010 1.00 79.69 94 ALA A C 1
ATOM 719 O O . ALA A 1 94 ? -13.861 2.370 5.045 1.00 79.69 94 ALA A O 1
ATOM 720 N N . MET A 1 95 ? -14.622 3.560 6.788 1.00 81.00 95 MET A N 1
ATOM 721 C CA . MET A 1 95 ? -13.729 4.702 6.558 1.00 81.00 95 MET A CA 1
ATOM 722 C C . MET A 1 95 ? -12.257 4.333 6.764 1.00 81.00 95 MET A C 1
ATOM 724 O O . MET A 1 95 ? -11.410 4.766 5.983 1.00 81.00 95 MET A O 1
ATOM 728 N N . GLY A 1 96 ? -11.945 3.481 7.745 1.00 84.25 96 GLY A N 1
ATOM 729 C CA . GLY A 1 96 ? -10.590 2.959 7.946 1.00 84.25 96 GLY A CA 1
ATOM 730 C C . GLY A 1 96 ? -10.093 2.145 6.748 1.00 84.25 96 GLY A C 1
ATOM 731 O O . GLY A 1 96 ? -8.981 2.363 6.263 1.00 84.25 96 GLY A O 1
ATOM 732 N N . VAL A 1 97 ? -10.947 1.264 6.215 1.00 80.75 97 VAL A N 1
ATOM 733 C CA . VAL A 1 97 ? -10.638 0.438 5.033 1.00 80.75 97 VAL A CA 1
ATOM 734 C C . VAL A 1 97 ? -10.470 1.296 3.770 1.00 80.75 97 VAL A C 1
ATOM 736 O O . VAL A 1 97 ? -9.574 1.052 2.959 1.00 80.75 97 VAL A O 1
ATOM 739 N N . LEU A 1 98 ? -11.276 2.346 3.611 1.00 80.94 98 LEU A N 1
ATOM 740 C CA . LEU A 1 98 ? -11.146 3.279 2.491 1.00 80.94 98 LEU A CA 1
ATOM 741 C C . LEU A 1 98 ? -9.862 4.118 2.585 1.00 80.94 98 LEU A C 1
ATOM 743 O O . LEU A 1 98 ? -9.157 4.264 1.583 1.00 80.94 98 LEU A O 1
ATOM 747 N N . MET A 1 99 ? -9.508 4.605 3.776 1.00 81.00 99 MET A N 1
ATOM 748 C CA . MET A 1 99 ? -8.282 5.382 4.001 1.00 81.00 99 MET A CA 1
ATOM 749 C C . MET A 1 99 ? -7.027 4.554 3.714 1.00 81.00 99 MET A C 1
ATOM 751 O O . MET A 1 99 ? -6.150 5.014 2.984 1.00 81.00 99 MET A O 1
ATOM 755 N N . VAL A 1 100 ? -6.960 3.305 4.194 1.00 80.31 100 VAL A N 1
ATOM 756 C CA . VAL A 1 100 ? -5.813 2.426 3.901 1.00 80.31 100 VAL A CA 1
ATOM 757 C C . VAL A 1 100 ? -5.737 2.054 2.418 1.00 80.31 100 VAL A C 1
ATOM 759 O O . VAL A 1 100 ? -4.639 1.972 1.874 1.00 80.31 100 VAL A O 1
ATOM 762 N N . SER A 1 101 ? -6.878 1.908 1.731 1.00 74.75 101 SER A N 1
ATOM 763 C CA . SER A 1 101 ? -6.902 1.646 0.282 1.00 74.75 101 SER A CA 1
ATOM 764 C C . SER A 1 101 ? -6.452 2.842 -0.567 1.00 74.75 101 SER A C 1
ATOM 766 O O . SER A 1 101 ? -6.000 2.660 -1.696 1.00 74.75 101 SER A O 1
ATOM 768 N N . SER A 1 102 ? -6.548 4.056 -0.018 1.00 74.06 102 SER A N 1
ATOM 769 C CA . SER A 1 102 ? -6.156 5.298 -0.695 1.00 74.06 102 SER A CA 1
ATOM 770 C C . SER A 1 102 ? -4.669 5.623 -0.523 1.00 74.06 102 SER A C 1
ATOM 772 O O . SER A 1 102 ? -4.129 6.441 -1.269 1.00 74.06 102 SER A O 1
ATOM 774 N N . CYS A 1 103 ? -3.985 4.988 0.436 1.00 77.62 103 CYS A N 1
ATOM 775 C CA . CYS A 1 103 ? -2.545 5.140 0.603 1.00 77.62 103 CYS A CA 1
ATOM 776 C C . CYS A 1 103 ? -1.813 4.506 -0.595 1.00 77.62 103 CYS A C 1
ATOM 778 O O . CYS A 1 103 ? -2.000 3.318 -0.873 1.00 77.62 103 CYS A O 1
ATOM 780 N N . PRO A 1 104 ? -0.977 5.270 -1.321 1.00 63.75 104 PRO A N 1
ATOM 781 C CA . PRO A 1 104 ? -0.363 4.816 -2.560 1.00 63.75 104 PRO A CA 1
ATOM 782 C C . PRO A 1 104 ? 0.578 3.637 -2.295 1.00 63.75 104 PRO A C 1
ATOM 784 O O . PRO A 1 104 ? 1.686 3.796 -1.787 1.00 63.75 104 PRO A O 1
ATOM 787 N N . SER A 1 105 ? 0.150 2.440 -2.690 1.00 66.00 105 SER A N 1
ATOM 788 C CA . SER A 1 105 ? 0.965 1.222 -2.666 1.00 66.00 105 SER A CA 1
ATOM 789 C C . SER A 1 105 ? 1.877 1.178 -3.898 1.00 66.00 105 SER A C 1
ATOM 791 O O . SER A 1 105 ? 1.783 0.301 -4.754 1.00 66.00 105 SER A O 1
ATOM 793 N N . GLY A 1 106 ? 2.728 2.198 -4.043 1.00 59.19 106 GLY A N 1
ATOM 794 C CA . GLY A 1 106 ? 3.508 2.468 -5.260 1.00 59.19 106 GLY A CA 1
ATOM 795 C C . GLY A 1 106 ? 4.502 1.371 -5.668 1.00 59.19 106 GLY A C 1
ATOM 796 O O . GLY A 1 106 ? 4.991 1.383 -6.792 1.00 59.19 106 GLY A O 1
ATOM 797 N N . SER A 1 107 ? 4.783 0.402 -4.796 1.00 61.88 107 SER A N 1
ATOM 798 C CA . SER A 1 107 ? 5.725 -0.698 -5.057 1.00 61.88 107 SER A CA 1
ATOM 799 C C . SER A 1 107 ? 5.044 -2.032 -5.366 1.00 61.88 107 SER A C 1
ATOM 801 O O . SER A 1 107 ? 5.700 -2.957 -5.848 1.00 61.88 107 SER A O 1
ATOM 803 N N . PHE A 1 108 ? 3.739 -2.163 -5.101 1.00 62.88 108 PHE A N 1
ATOM 804 C CA . PHE A 1 108 ? 3.056 -3.450 -5.238 1.00 62.88 108 PHE A CA 1
ATOM 805 C C . PHE A 1 108 ? 2.836 -3.831 -6.703 1.00 62.88 108 PHE A C 1
ATOM 807 O O . PHE A 1 108 ? 2.868 -5.009 -7.030 1.00 62.88 108 PHE A O 1
ATOM 814 N N . S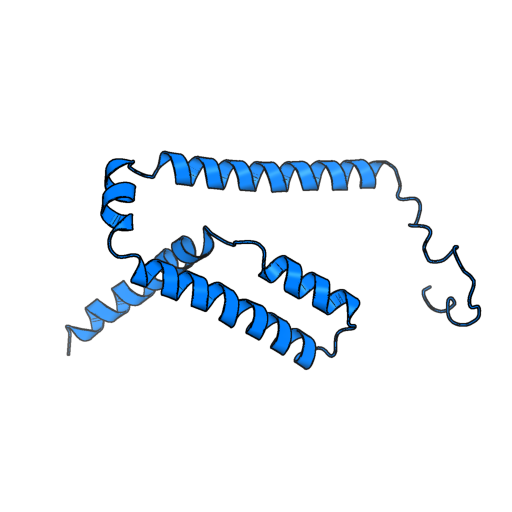ER A 1 109 ? 2.686 -2.857 -7.606 1.00 65.31 109 SER A N 1
ATOM 815 C CA . SER A 1 109 ? 2.560 -3.119 -9.047 1.00 65.31 109 SER A CA 1
ATOM 816 C C . SER A 1 109 ? 3.836 -3.715 -9.647 1.00 65.31 109 SER A C 1
ATOM 818 O O . SER A 1 109 ? 3.750 -4.602 -10.495 1.00 65.31 109 SER A O 1
ATOM 820 N N . ASN A 1 110 ? 5.012 -3.304 -9.161 1.00 64.62 110 ASN A N 1
ATOM 821 C CA . ASN A 1 110 ? 6.289 -3.900 -9.554 1.00 64.62 110 ASN A CA 1
ATOM 822 C C . ASN A 1 110 ? 6.412 -5.335 -9.012 1.00 64.62 110 ASN A C 1
ATOM 824 O O . ASN A 1 110 ? 6.838 -6.242 -9.719 1.00 64.62 110 ASN A O 1
ATOM 828 N N . PHE A 1 111 ? 5.948 -5.566 -7.780 1.00 66.69 111 PHE A N 1
ATOM 829 C CA . PHE A 1 111 ? 5.935 -6.894 -7.162 1.00 66.69 111 PHE A CA 1
ATOM 830 C C . PHE A 1 111 ? 4.951 -7.855 -7.845 1.00 66.69 111 PHE A C 1
ATOM 832 O O . PHE A 1 111 ? 5.268 -9.018 -8.085 1.00 66.69 111 PHE A O 1
ATOM 839 N N . PHE A 1 112 ? 3.761 -7.362 -8.190 1.00 63.50 112 PHE A N 1
ATOM 840 C CA . PHE A 1 112 ? 2.735 -8.116 -8.899 1.00 63.50 112 PHE A CA 1
ATOM 841 C C . PHE A 1 112 ? 3.166 -8.420 -10.329 1.00 63.50 112 PHE A C 1
ATOM 843 O O . PHE A 1 112 ? 3.015 -9.551 -10.769 1.00 63.50 112 PHE A O 1
ATOM 850 N N . THR A 1 113 ? 3.772 -7.454 -11.028 1.00 68.06 113 THR A N 1
ATOM 851 C CA . THR A 1 113 ? 4.367 -7.704 -12.346 1.00 68.06 113 THR A CA 1
ATOM 852 C C . THR A 1 113 ? 5.470 -8.748 -12.242 1.00 68.06 113 THR A C 1
ATOM 854 O O . THR A 1 113 ? 5.436 -9.690 -13.009 1.00 68.06 113 THR A O 1
ATOM 857 N N . TYR A 1 114 ? 6.369 -8.687 -11.253 1.00 66.75 114 TYR A N 1
ATOM 858 C CA . TYR A 1 114 ? 7.389 -9.729 -11.058 1.00 66.75 114 TYR A CA 1
ATOM 859 C C . TYR A 1 114 ? 6.785 -11.131 -10.844 1.00 66.75 114 TYR A C 1
ATOM 861 O O . TYR A 1 114 ? 7.260 -12.111 -11.415 1.00 66.75 114 TYR A O 1
ATOM 869 N N . TRP A 1 115 ? 5.702 -11.233 -10.067 1.00 70.12 115 TRP A N 1
ATOM 870 C CA . TRP A 1 115 ? 4.975 -12.493 -9.865 1.00 70.12 115 TRP A CA 1
ATOM 871 C C . TRP A 1 115 ? 4.265 -12.989 -11.129 1.00 70.12 115 TRP A C 1
ATOM 873 O O . TRP A 1 115 ? 4.304 -14.176 -11.447 1.00 70.12 115 TRP A O 1
ATOM 883 N N . VAL A 1 116 ? 3.612 -12.083 -11.851 1.00 69.12 116 VAL A N 1
ATOM 884 C CA . VAL A 1 116 ? 2.824 -12.401 -13.042 1.00 69.12 116 VAL A CA 1
ATOM 885 C C . VAL A 1 116 ? 3.719 -12.660 -14.255 1.00 69.12 116 VAL A C 1
ATOM 887 O O . VAL A 1 116 ? 3.394 -13.538 -15.045 1.00 69.12 116 VAL A O 1
ATOM 890 N N . ASP A 1 117 ? 4.867 -11.994 -14.383 1.00 66.88 117 ASP A N 1
ATOM 891 C CA . ASP A 1 117 ? 5.864 -12.253 -15.431 1.00 66.88 117 ASP A CA 1
ATOM 892 C C . ASP A 1 117 ? 6.476 -13.658 -15.271 1.00 66.88 117 ASP A C 1
ATOM 894 O O . ASP A 1 117 ? 6.668 -14.365 -16.258 1.00 66.88 117 ASP A O 1
ATOM 898 N N . GLY A 1 118 ? 6.644 -14.141 -14.031 1.00 58.47 118 GLY A N 1
ATOM 899 C CA . GLY A 1 118 ? 7.034 -15.529 -13.748 1.00 58.47 118 GLY A CA 1
ATOM 900 C C . GLY A 1 118 ? 6.016 -16.585 -14.216 1.00 58.47 118 GLY A C 1
ATOM 901 O O . GLY A 1 118 ? 6.411 -17.624 -14.746 1.00 58.47 118 GLY A O 1
ATOM 902 N N . ASP A 1 119 ? 4.709 -16.324 -14.082 1.00 61.88 119 ASP A N 1
ATOM 903 C CA . ASP A 1 119 ? 3.636 -17.219 -14.567 1.00 61.88 119 ASP A CA 1
ATOM 904 C C . ASP A 1 119 ? 3.414 -17.067 -16.090 1.00 61.88 119 ASP A C 1
ATOM 906 O O . ASP A 1 119 ? 3.168 -18.042 -16.805 1.00 61.88 119 ASP A O 1
ATOM 910 N N . LEU A 1 120 ? 3.570 -15.852 -16.631 1.00 55.84 120 LEU A N 1
ATOM 911 C CA . LEU A 1 120 ? 3.449 -15.554 -18.062 1.00 55.84 120 LEU A CA 1
ATOM 912 C C . LEU A 1 120 ? 4.617 -16.112 -18.886 1.00 55.84 120 LEU A C 1
ATOM 914 O O . LEU A 1 120 ? 4.372 -16.596 -19.994 1.00 55.84 120 LEU A O 1
ATOM 918 N N . ALA A 1 121 ? 5.848 -16.112 -18.363 1.00 56.78 121 ALA A N 1
ATOM 919 C CA . ALA A 1 121 ? 7.008 -16.735 -19.008 1.00 56.78 121 ALA A CA 1
ATOM 920 C C . ALA A 1 121 ? 6.809 -18.248 -19.212 1.00 56.78 121 ALA A C 1
ATOM 922 O O . ALA A 1 121 ? 7.223 -18.808 -20.228 1.00 56.78 121 ALA A O 1
ATOM 923 N N . LEU A 1 122 ? 6.098 -18.910 -18.291 1.00 52.41 122 LEU A N 1
ATOM 924 C CA . LEU A 1 122 ? 5.738 -20.322 -18.429 1.00 52.41 122 LEU A CA 1
ATOM 925 C C . LEU A 1 122 ? 4.602 -20.543 -19.453 1.00 52.41 122 LEU A C 1
ATOM 927 O O . LEU A 1 122 ? 4.542 -21.588 -20.101 1.00 52.41 122 LEU A O 1
ATOM 931 N N . ARG A 1 123 ? 3.703 -19.568 -19.653 1.00 47.19 123 ARG A N 1
ATOM 932 C CA . ARG A 1 123 ? 2.581 -19.669 -20.613 1.00 47.19 123 ARG A CA 1
ATOM 933 C C . ARG A 1 123 ? 2.967 -19.320 -22.047 1.00 47.19 123 ARG A C 1
ATOM 935 O O . ARG A 1 123 ? 2.429 -19.922 -22.979 1.00 47.19 123 ARG A O 1
ATOM 942 N N . SER A 1 124 ? 3.875 -18.367 -22.245 1.00 49.94 124 SER A N 1
ATOM 943 C CA . SER A 1 124 ? 4.346 -17.981 -23.580 1.00 49.94 124 SER A CA 1
ATOM 944 C C . SER A 1 124 ? 5.183 -19.086 -24.236 1.00 49.94 124 SER A C 1
ATOM 946 O O . SER A 1 124 ? 5.071 -19.279 -25.446 1.00 49.94 124 SER A O 1
ATOM 948 N N . VAL A 1 125 ? 5.926 -19.883 -23.453 1.00 58.25 125 VAL A N 1
ATOM 949 C CA . VAL A 1 125 ? 6.704 -21.021 -23.979 1.00 58.25 125 VAL A CA 1
ATOM 950 C C . VAL A 1 125 ? 5.825 -22.221 -24.356 1.00 58.25 125 VAL A C 1
ATOM 952 O O . VAL A 1 125 ? 6.083 -22.882 -25.358 1.00 58.25 125 VAL A O 1
ATOM 955 N N . VAL A 1 126 ? 4.734 -22.473 -23.620 1.00 58.56 126 VAL A N 1
ATOM 956 C CA . VAL A 1 126 ? 3.805 -23.582 -23.917 1.00 58.56 126 VAL A CA 1
ATOM 957 C C . VAL A 1 126 ? 2.949 -23.310 -25.158 1.00 58.56 126 VAL A C 1
ATOM 959 O O . VAL A 1 126 ? 2.585 -24.242 -25.869 1.00 58.56 126 VAL A O 1
ATOM 962 N N . ARG A 1 127 ? 2.664 -22.037 -25.468 1.00 57.91 127 ARG A N 1
ATOM 963 C CA . ARG A 1 127 ? 1.906 -21.651 -26.670 1.00 57.91 127 ARG A CA 1
ATOM 964 C C . ARG A 1 127 ? 2.722 -21.754 -27.967 1.00 57.91 127 ARG A C 1
ATOM 966 O O . ARG A 1 127 ? 2.123 -21.795 -29.032 1.00 57.91 127 ARG A O 1
ATOM 973 N N . HIS A 1 128 ? 4.051 -21.831 -27.895 1.00 46.97 128 HIS A N 1
ATOM 974 C CA . HIS A 1 128 ? 4.907 -22.050 -29.068 1.00 46.97 128 HIS A CA 1
ATOM 975 C C . HIS A 1 128 ? 5.157 -23.535 -29.393 1.00 46.97 128 HIS A C 1
ATOM 977 O O . HIS A 1 128 ? 5.849 -23.824 -30.367 1.00 46.97 128 HIS A O 1
ATOM 983 N N . LEU A 1 129 ? 4.596 -24.467 -28.608 1.00 59.31 129 LEU A N 1
ATOM 984 C CA . LEU A 1 129 ? 4.757 -25.916 -28.789 1.00 59.31 129 LEU A CA 1
ATOM 985 C C . LEU A 1 129 ? 3.533 -26.629 -29.410 1.00 59.31 129 LEU A C 1
ATOM 987 O O . LEU A 1 129 ? 3.527 -27.860 -29.442 1.00 59.31 129 LEU A O 1
ATOM 991 N N . PHE A 1 130 ? 2.520 -25.893 -29.886 1.00 48.41 130 PHE A N 1
ATOM 992 C CA . PHE A 1 130 ? 1.318 -26.439 -30.538 1.00 48.41 130 PHE A CA 1
ATOM 993 C C . PHE A 1 130 ? 1.004 -25.731 -31.857 1.00 48.41 130 PHE A C 1
ATOM 995 O O . PHE A 1 130 ? 1.201 -24.496 -31.916 1.00 48.41 130 PHE A O 1
#

Sequence (130 aa):
MYDNCTNNTEDAECLNEPSWPQWKKTLDFAATVIMASNTANLMLGMGSATDWRIVISHAWPPVGILIGMAGQFIILPACGATLAWAFKLTPYEAMGVLMVSSCPSGSFSNFFTYWVDGDLALRSVVRHLF

Radius of gyration: 22.8 Å; chains: 1; bounding box: 47×38×61 Å

InterPro domains:
  IPR002657 Bile acid:sodium symporter/arsenical resistance protein Acr3 [PF01758] (42-123)
  IPR004710 Bile acid:sodium symporter [PTHR10361] (27-123)
  IPR038770 Sodium/solute symporter superfamily [G3DSA:1.20.1530.20] (17-126)

pLDDT: mean 70.04, std 13.13, range [40.31, 94.12]

Organism: Hyalella azteca (NCBI:txid294128)